Protein AF-A0A7J9DNT9-F1 (afdb_monomer_lite)

pLDDT: mean 79.18, std 8.34, range [61.0, 91.25]

Secondary structure (DSSP, 8-state):
-HHHHHHHHHHHHHHHHHHHHHHHH-TT-HHHHHHHHHHHHHHHHHHHHHHHHHHHHHHHHHH-BGGGTB--GGGTSHHHHHHHHHT-

Structure (mmCIF, N/CA/C/O backbone):
data_AF-A0A7J9DNT9-F1
#
_entry.id   AF-A0A7J9DNT9-F1
#
loop_
_atom_site.group_PDB
_atom_site.id
_atom_site.type_symbol
_atom_site.label_atom_id
_atom_site.label_alt_id
_atom_site.label_comp_id
_atom_site.label_asym_id
_atom_site.label_entity_id
_atom_site.label_seq_id
_atom_site.pdbx_PDB_ins_code
_atom_site.Cartn_x
_atom_site.Cartn_y
_atom_site.Cartn_z
_atom_site.occupancy
_atom_site.B_iso_or_equiv
_atom_site.auth_seq_id
_atom_site.auth_comp_id
_atom_site.auth_asym_id
_atom_site.auth_atom_id
_atom_site.pdbx_PDB_model_num
ATOM 1 N N . TYR A 1 1 ? -10.490 2.933 2.806 1.00 78.81 1 TYR A N 1
ATOM 2 C CA . TYR A 1 1 ? -9.534 2.848 1.684 1.00 78.81 1 TYR A CA 1
ATOM 3 C C . TYR A 1 1 ? -8.288 2.014 2.006 1.00 78.81 1 TYR A C 1
ATOM 5 O O . TYR A 1 1 ? -7.606 1.617 1.074 1.00 78.81 1 TYR A O 1
ATOM 13 N N . PHE A 1 2 ? -8.023 1.671 3.277 1.00 81.44 2 PHE A N 1
ATOM 14 C CA . PHE A 1 2 ? -6.919 0.787 3.680 1.00 81.44 2 PHE A CA 1
ATOM 15 C C . PHE A 1 2 ? -6.893 -0.570 2.959 1.00 81.44 2 PHE A C 1
ATOM 17 O O . PHE A 1 2 ? -5.867 -0.951 2.407 1.00 81.44 2 PHE A O 1
ATOM 24 N N . VAL A 1 3 ? -8.030 -1.269 2.876 1.00 84.69 3 VAL A N 1
ATOM 25 C CA . VAL A 1 3 ? -8.120 -2.561 2.166 1.00 84.69 3 VAL A CA 1
ATOM 26 C C . VAL A 1 3 ? -7.829 -2.401 0.671 1.00 84.69 3 VAL A C 1
ATOM 28 O O . VAL A 1 3 ? -7.065 -3.168 0.100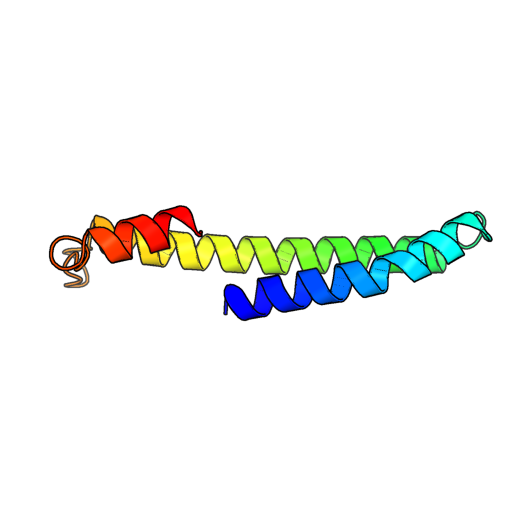 1.00 84.69 3 VAL A O 1
ATOM 31 N N . THR A 1 4 ? -8.389 -1.366 0.041 1.00 86.69 4 THR A N 1
ATOM 32 C CA . THR A 1 4 ? -8.176 -1.060 -1.381 1.00 86.69 4 THR A CA 1
ATOM 33 C C . THR A 1 4 ? -6.716 -0.708 -1.677 1.00 86.69 4 THR A C 1
ATOM 35 O O . THR A 1 4 ? -6.176 -1.155 -2.683 1.00 86.69 4 THR A O 1
ATOM 38 N N . ALA A 1 5 ? -6.065 0.046 -0.785 1.00 87.06 5 ALA A N 1
ATOM 39 C CA . ALA A 1 5 ? -4.646 0.381 -0.877 1.00 87.06 5 ALA A CA 1
ATOM 40 C C . ALA A 1 5 ? -3.765 -0.875 -0.792 1.00 87.06 5 ALA A C 1
ATOM 42 O O . ALA A 1 5 ? -2.914 -1.090 -1.651 1.00 87.06 5 ALA A O 1
ATOM 43 N N . ASN A 1 6 ? -4.018 -1.749 0.185 1.00 87.56 6 ASN A N 1
ATOM 44 C CA . ASN A 1 6 ? -3.286 -3.009 0.326 1.00 87.56 6 ASN A CA 1
ATOM 45 C C . ASN A 1 6 ? -3.524 -3.962 -0.859 1.00 87.56 6 ASN A C 1
ATOM 47 O O . ASN A 1 6 ? -2.587 -4.604 -1.327 1.00 87.56 6 ASN A O 1
ATOM 51 N N . ALA A 1 7 ? -4.744 -4.015 -1.401 1.00 88.56 7 ALA A N 1
ATOM 52 C CA . ALA A 1 7 ? -5.042 -4.798 -2.600 1.00 88.56 7 ALA A CA 1
ATOM 53 C C . ALA A 1 7 ? -4.286 -4.281 -3.838 1.00 88.56 7 ALA A C 1
ATOM 55 O O . ALA A 1 7 ? -3.761 -5.078 -4.616 1.00 88.56 7 ALA A O 1
ATOM 56 N N . ALA A 1 8 ? -4.177 -2.957 -4.005 1.00 88.25 8 ALA A N 1
ATOM 57 C CA . ALA A 1 8 ? -3.392 -2.355 -5.083 1.00 88.25 8 ALA A CA 1
ATOM 58 C C . ALA A 1 8 ? -1.898 -2.698 -4.962 1.00 88.25 8 ALA A C 1
ATOM 60 O O . ALA A 1 8 ? -1.260 -3.032 -5.959 1.00 88.25 8 ALA A O 1
ATOM 61 N N . VAL A 1 9 ? -1.359 -2.690 -3.741 1.00 87.75 9 VAL A N 1
ATOM 62 C CA . VAL A 1 9 ? 0.038 -3.063 -3.458 1.00 87.75 9 VAL A CA 1
ATOM 63 C C . VAL A 1 9 ? 0.279 -4.547 -3.736 1.00 87.75 9 VAL A C 1
ATOM 65 O O . VAL A 1 9 ? 1.283 -4.901 -4.353 1.00 87.75 9 VAL A O 1
ATOM 68 N N . ALA A 1 10 ? -0.662 -5.419 -3.364 1.00 87.81 10 ALA A N 1
ATOM 69 C CA . ALA A 1 10 ? -0.597 -6.839 -3.698 1.00 87.81 10 ALA A CA 1
ATOM 70 C C . ALA A 1 10 ? -0.606 -7.063 -5.221 1.00 87.81 10 ALA A C 1
ATOM 72 O O . ALA A 1 10 ? 0.210 -7.825 -5.735 1.00 87.81 10 ALA A O 1
ATOM 73 N N . GLY A 1 11 ? -1.466 -6.353 -5.959 1.00 87.31 11 GLY A N 1
ATOM 74 C CA . GLY A 1 11 ? -1.473 -6.377 -7.426 1.00 87.31 11 GLY A CA 1
ATOM 75 C C . GLY A 1 11 ? -0.161 -5.871 -8.037 1.00 87.31 11 GLY A C 1
ATOM 76 O O . GLY A 1 11 ? 0.361 -6.474 -8.975 1.00 87.31 11 GLY A O 1
ATOM 77 N N . TYR A 1 12 ? 0.416 -4.809 -7.469 1.00 85.81 12 TYR A N 1
ATOM 78 C CA . TYR A 1 12 ? 1.724 -4.300 -7.878 1.00 85.81 12 TYR A CA 1
ATOM 79 C C . TYR A 1 12 ? 2.838 -5.329 -7.669 1.00 85.81 12 TYR A C 1
ATOM 81 O O . TYR A 1 12 ? 3.707 -5.441 -8.527 1.00 85.81 12 TYR A O 1
ATOM 89 N N . LEU A 1 13 ? 2.795 -6.127 -6.599 1.00 84.06 13 LEU A N 1
ATOM 90 C CA . LEU A 1 13 ? 3.786 -7.177 -6.349 1.00 84.06 13 LEU A CA 1
ATOM 91 C C . LEU A 1 13 ? 3.805 -8.236 -7.466 1.00 84.06 13 LEU A C 1
ATOM 93 O O . LEU A 1 13 ? 4.868 -8.690 -7.883 1.00 84.06 13 LEU A O 1
ATOM 97 N N . PHE A 1 14 ? 2.637 -8.592 -8.006 1.00 85.94 14 PHE A N 1
ATOM 98 C CA . PHE A 1 14 ? 2.560 -9.476 -9.172 1.00 85.94 14 PHE A CA 1
ATOM 99 C C . PHE A 1 14 ? 3.119 -8.820 -10.432 1.00 85.94 14 PHE A C 1
ATOM 101 O O . PHE A 1 14 ? 3.778 -9.484 -11.231 1.00 85.94 14 PHE A O 1
ATOM 108 N N . LEU A 1 15 ? 2.877 -7.518 -10.603 1.00 79.94 15 LEU A N 1
ATOM 109 C CA . LEU A 1 15 ? 3.415 -6.762 -11.727 1.00 79.94 15 LEU A CA 1
ATOM 110 C C . LEU A 1 15 ? 4.927 -6.528 -11.601 1.00 79.94 15 LEU A C 1
ATOM 112 O O . LEU A 1 15 ? 5.610 -6.491 -12.615 1.00 79.94 15 LEU A O 1
ATOM 116 N N . SER A 1 16 ? 5.482 -6.392 -10.398 1.00 82.56 16 SER A N 1
ATOM 117 C CA . SER A 1 16 ? 6.901 -6.079 -10.192 1.00 82.56 16 SER A CA 1
ATOM 118 C C . SER A 1 16 ? 7.820 -7.272 -10.482 1.00 82.56 16 SER A C 1
ATOM 120 O O . SER A 1 16 ? 8.951 -7.075 -10.933 1.00 82.56 16 SER A O 1
ATOM 122 N N . LEU A 1 17 ? 7.323 -8.505 -10.326 1.00 82.31 17 LEU A N 1
ATOM 123 C CA . LEU A 1 17 ? 8.034 -9.748 -10.651 1.00 82.31 17 LEU A CA 1
ATOM 124 C C . LEU A 1 17 ? 8.569 -9.794 -12.100 1.00 82.31 17 LEU A C 1
ATOM 126 O O . LEU A 1 17 ? 9.783 -9.940 -12.270 1.00 82.31 17 LEU A O 1
ATOM 130 N N . PRO A 1 18 ? 7.749 -9.635 -13.160 1.00 80.75 18 PRO A N 1
ATOM 131 C CA . PRO A 1 18 ? 8.248 -9.642 -14.535 1.00 80.75 18 PRO A CA 1
ATOM 132 C C . PRO A 1 18 ? 9.171 -8.455 -14.836 1.00 80.75 18 PRO A C 1
ATOM 134 O O . PRO A 1 18 ? 10.163 -8.619 -15.546 1.00 80.75 18 PRO A O 1
ATOM 137 N N . PHE A 1 19 ? 8.908 -7.274 -14.266 1.00 74.44 19 PHE A N 1
ATOM 138 C CA . PHE A 1 19 ? 9.792 -6.115 -14.429 1.00 74.44 19 PHE A CA 1
ATOM 139 C C . PHE A 1 19 ? 11.178 -6.355 -13.806 1.00 74.44 19 PHE A C 1
ATOM 141 O O . PHE A 1 19 ? 12.190 -5.989 -14.406 1.00 74.44 19 PHE A O 1
ATOM 148 N N . SER A 1 20 ? 11.242 -7.034 -12.659 1.00 79.88 20 SER A N 1
ATOM 149 C CA . SER A 1 20 ? 12.498 -7.438 -12.018 1.00 79.88 20 SER A CA 1
ATOM 150 C C . SER A 1 20 ? 13.309 -8.405 -12.895 1.00 79.88 20 SER A C 1
ATOM 152 O O . SER A 1 20 ? 14.509 -8.206 -13.103 1.00 79.88 20 SER A O 1
ATOM 154 N N . VAL A 1 21 ? 12.648 -9.393 -13.514 1.00 81.94 21 VAL A N 1
ATOM 155 C CA . VAL A 1 21 ? 13.285 -10.333 -14.461 1.00 81.94 21 VAL A CA 1
ATOM 156 C C . VAL A 1 21 ? 13.853 -9.602 -15.686 1.00 81.94 21 VAL A C 1
ATOM 158 O O . VAL A 1 21 ? 14.974 -9.884 -16.118 1.00 81.94 21 VAL A O 1
ATOM 161 N N . ILE A 1 22 ? 13.131 -8.613 -16.224 1.00 77.94 22 ILE A N 1
ATOM 162 C CA . ILE A 1 22 ? 13.609 -7.788 -17.348 1.00 77.94 22 ILE A CA 1
ATOM 163 C C . ILE A 1 22 ? 14.846 -6.971 -16.944 1.00 77.94 22 ILE A C 1
ATOM 165 O O . ILE A 1 22 ? 15.808 -6.891 -17.714 1.00 77.94 22 ILE A O 1
ATOM 169 N N . CYS A 1 23 ? 14.856 -6.399 -15.737 1.00 72.44 23 CYS A N 1
ATOM 170 C CA . CYS A 1 23 ? 16.014 -5.678 -15.206 1.00 72.44 23 CYS A CA 1
ATOM 171 C C . CYS A 1 23 ? 17.258 -6.572 -15.058 1.00 72.44 23 CYS A C 1
ATOM 173 O O . CYS A 1 23 ? 18.363 -6.099 -15.326 1.00 72.44 23 CYS A O 1
ATOM 175 N N . ILE A 1 24 ? 17.091 -7.851 -14.703 1.00 77.44 24 ILE A N 1
ATOM 176 C CA . ILE A 1 24 ? 18.188 -8.833 -14.625 1.00 77.44 24 ILE A CA 1
ATOM 177 C C . ILE A 1 24 ? 18.747 -9.158 -16.016 1.00 77.44 24 ILE A C 1
ATOM 179 O O . ILE A 1 24 ? 19.962 -9.145 -16.208 1.00 77.44 24 ILE A O 1
ATOM 183 N N . ASN A 1 25 ? 17.882 -9.381 -17.011 1.00 76.56 25 ASN A N 1
ATOM 184 C CA . ASN A 1 25 ? 18.323 -9.688 -18.377 1.00 76.56 25 ASN A CA 1
ATOM 185 C C . ASN A 1 25 ? 18.951 -8.483 -19.106 1.00 76.56 25 ASN A C 1
ATOM 187 O O . ASN A 1 25 ? 19.703 -8.664 -20.068 1.00 76.56 25 ASN A O 1
ATOM 191 N N . ARG A 1 26 ? 18.646 -7.245 -18.695 1.00 66.38 26 ARG A N 1
ATOM 192 C CA . ARG A 1 26 ? 19.179 -6.010 -19.301 1.00 66.38 26 ARG A CA 1
ATOM 193 C C . ARG A 1 26 ? 19.686 -5.022 -18.236 1.00 66.38 26 ARG A C 1
ATOM 195 O O . ARG A 1 26 ? 19.122 -3.937 -18.092 1.00 66.38 26 ARG A O 1
ATOM 202 N N . PRO A 1 27 ? 20.828 -5.306 -17.581 1.00 63.06 27 PRO A N 1
ATOM 203 C CA . PRO A 1 27 ? 21.342 -4.499 -16.466 1.00 63.06 27 PRO A CA 1
ATOM 204 C C . PRO A 1 27 ? 21.758 -3.069 -16.858 1.00 63.06 27 PRO A C 1
ATOM 206 O O . PRO A 1 27 ? 21.885 -2.201 -16.000 1.00 63.06 27 PRO A O 1
ATOM 209 N N . ARG A 1 28 ? 21.957 -2.797 -18.157 1.00 63.53 28 ARG A N 1
ATOM 210 C CA . ARG A 1 28 ? 22.302 -1.467 -18.697 1.00 63.53 28 ARG A CA 1
ATOM 211 C C . ARG A 1 28 ? 21.095 -0.569 -18.988 1.00 63.53 28 ARG A C 1
ATOM 213 O O . ARG A 1 28 ? 21.285 0.587 -19.354 1.00 63.53 28 ARG A O 1
ATOM 220 N N . ALA A 1 29 ? 19.870 -1.075 -18.860 1.00 67.50 29 ALA A N 1
ATOM 221 C CA . ALA A 1 29 ? 18.671 -0.277 -19.072 1.00 67.50 29 ALA A CA 1
ATOM 222 C C . ALA A 1 29 ? 18.330 0.491 -17.782 1.00 67.50 29 ALA A C 1
ATOM 224 O O . ALA A 1 29 ? 17.655 -0.020 -16.890 1.00 67.50 29 ALA A O 1
ATOM 225 N N . THR A 1 30 ? 18.801 1.736 -17.678 1.00 73.69 30 THR A N 1
ATOM 226 C CA . THR A 1 30 ? 18.534 2.620 -16.527 1.00 73.69 30 THR A CA 1
ATOM 227 C C . THR A 1 30 ? 17.044 2.959 -16.387 1.00 73.69 30 THR A C 1
ATOM 229 O O . THR A 1 30 ? 16.535 3.083 -15.277 1.00 73.69 30 THR A O 1
ATOM 232 N N . THR A 1 31 ? 16.322 3.051 -17.506 1.00 76.94 31 THR A N 1
ATOM 233 C CA . THR A 1 31 ? 14.900 3.421 -17.562 1.00 76.94 31 THR A CA 1
ATOM 234 C C . THR A 1 31 ? 13.966 2.470 -16.797 1.00 76.94 31 THR A C 1
ATOM 236 O O . THR A 1 31 ? 13.252 2.956 -15.923 1.00 76.94 31 THR A O 1
ATOM 239 N N . PRO A 1 32 ? 13.950 1.139 -17.033 1.00 77.38 32 PRO A N 1
ATOM 240 C CA . PRO A 1 32 ? 13.071 0.229 -16.288 1.00 77.38 32 PRO A CA 1
ATOM 241 C C . PRO A 1 32 ? 13.389 0.194 -14.789 1.00 77.38 32 PRO A C 1
ATOM 243 O O . PRO A 1 32 ? 12.478 0.087 -13.973 1.00 77.38 32 PRO A O 1
ATOM 246 N N . ARG A 1 33 ? 14.665 0.361 -14.414 1.00 79.44 33 ARG A N 1
ATOM 247 C CA . ARG A 1 33 ? 15.074 0.426 -13.006 1.00 79.44 33 ARG A CA 1
ATOM 248 C C . ARG A 1 33 ? 14.541 1.687 -12.321 1.00 79.44 33 ARG A C 1
ATOM 250 O O . ARG A 1 33 ? 14.059 1.604 -11.198 1.00 79.44 33 ARG A O 1
ATOM 257 N N . LEU A 1 34 ? 14.599 2.836 -12.998 1.00 82.38 34 LEU A N 1
ATOM 258 C CA . LEU A 1 34 ? 14.056 4.093 -12.479 1.00 82.38 34 LEU A CA 1
ATOM 259 C C . LEU A 1 34 ? 12.529 4.017 -12.316 1.00 82.38 34 LEU A C 1
ATOM 261 O O . LEU A 1 34 ? 12.005 4.428 -11.286 1.00 82.38 34 LEU A O 1
ATOM 265 N N . VAL A 1 35 ? 11.827 3.441 -13.298 1.00 83.31 35 VAL A N 1
ATOM 266 C CA . VAL A 1 35 ? 10.366 3.256 -13.246 1.00 83.31 35 VAL A CA 1
ATOM 267 C C . VAL A 1 35 ? 9.962 2.375 -12.064 1.00 83.31 35 VAL A C 1
ATOM 269 O O . VAL A 1 35 ? 9.060 2.754 -11.324 1.00 83.31 35 VAL A O 1
ATOM 272 N N . LEU A 1 36 ? 10.659 1.255 -11.836 1.00 82.94 36 LEU A N 1
ATOM 273 C CA . LEU A 1 36 ? 10.425 0.384 -10.678 1.00 82.94 36 LEU A CA 1
ATOM 274 C C . LEU A 1 36 ? 10.595 1.122 -9.345 1.00 82.94 36 LEU A C 1
ATOM 276 O O . LEU A 1 36 ? 9.742 1.005 -8.475 1.00 82.94 36 LEU A O 1
ATOM 280 N N . VAL A 1 37 ? 11.666 1.906 -9.191 1.00 85.38 37 VAL A N 1
ATOM 281 C CA . VAL A 1 37 ? 11.936 2.663 -7.954 1.00 85.38 37 VAL A CA 1
ATOM 282 C C . VAL A 1 37 ? 10.859 3.724 -7.700 1.00 85.38 37 VAL A C 1
ATOM 284 O O . VAL A 1 37 ? 10.400 3.895 -6.573 1.00 85.38 37 VAL A O 1
ATOM 287 N N . ILE A 1 38 ? 10.413 4.428 -8.741 1.00 87.50 38 ILE A N 1
ATOM 288 C CA . ILE A 1 38 ? 9.345 5.427 -8.604 1.00 87.50 38 ILE A CA 1
ATOM 289 C C . ILE A 1 38 ? 8.031 4.747 -8.207 1.00 87.50 38 ILE A C 1
ATOM 291 O O . ILE A 1 38 ? 7.355 5.197 -7.288 1.00 87.50 38 ILE A O 1
ATOM 295 N N . PHE A 1 39 ? 7.671 3.646 -8.861 1.00 84.81 39 PHE A N 1
ATOM 296 C CA . PHE A 1 39 ? 6.429 2.945 -8.547 1.00 84.81 39 PHE A CA 1
ATOM 297 C C . PHE A 1 39 ? 6.448 2.339 -7.137 1.00 84.81 39 PHE A C 1
ATOM 299 O O . PHE A 1 39 ? 5.446 2.410 -6.430 1.00 84.81 39 PHE A O 1
ATOM 306 N N . ASP A 1 40 ? 7.595 1.817 -6.701 1.00 87.38 40 ASP A N 1
ATOM 307 C CA . ASP A 1 40 ? 7.802 1.308 -5.343 1.00 87.38 40 ASP A CA 1
ATOM 308 C C . ASP A 1 40 ? 7.601 2.403 -4.282 1.00 87.38 40 ASP A C 1
ATOM 310 O O . ASP A 1 40 ? 6.804 2.241 -3.356 1.00 87.38 40 ASP A O 1
ATOM 314 N N . THR A 1 41 ? 8.221 3.571 -4.479 1.00 88.25 41 THR A N 1
ATOM 315 C CA . THR A 1 41 ? 8.067 4.710 -3.556 1.00 88.25 41 THR A CA 1
ATOM 316 C C . THR A 1 41 ? 6.634 5.247 -3.518 1.00 88.25 41 THR A C 1
ATOM 318 O O . THR A 1 41 ? 6.135 5.587 -2.444 1.00 88.25 41 THR A O 1
ATOM 321 N N . VAL A 1 42 ? 5.931 5.270 -4.656 1.00 90.25 42 VAL A N 1
ATOM 322 C CA . VAL A 1 42 ? 4.506 5.639 -4.714 1.00 90.25 42 VAL A CA 1
ATOM 323 C C . VAL A 1 42 ? 3.651 4.642 -3.929 1.00 90.25 42 VAL A C 1
ATOM 325 O O . VAL A 1 42 ? 2.827 5.061 -3.115 1.00 90.25 42 VAL A O 1
ATOM 328 N N . MET A 1 43 ? 3.860 3.335 -4.114 1.00 88.50 43 MET A N 1
ATOM 329 C CA . MET A 1 43 ? 3.105 2.303 -3.390 1.00 88.50 43 MET A CA 1
ATOM 330 C C . MET A 1 43 ? 3.362 2.356 -1.883 1.00 88.50 43 MET A C 1
ATOM 332 O O . MET A 1 43 ? 2.413 2.262 -1.102 1.00 88.50 43 MET A O 1
ATOM 336 N N . MET A 1 44 ? 4.608 2.598 -1.470 1.00 89.31 44 MET A N 1
ATOM 337 C CA . MET A 1 44 ? 4.963 2.828 -0.068 1.00 89.31 44 MET A CA 1
ATOM 338 C C . MET A 1 44 ? 4.266 4.072 0.510 1.00 89.31 44 MET A C 1
ATOM 340 O O . MET A 1 44 ? 3.765 4.043 1.633 1.00 89.31 44 MET A O 1
ATOM 344 N N . GLY A 1 45 ? 4.172 5.167 -0.247 1.00 91.25 45 GLY A N 1
ATOM 345 C CA . GLY A 1 45 ? 3.439 6.358 0.196 1.00 91.25 45 GL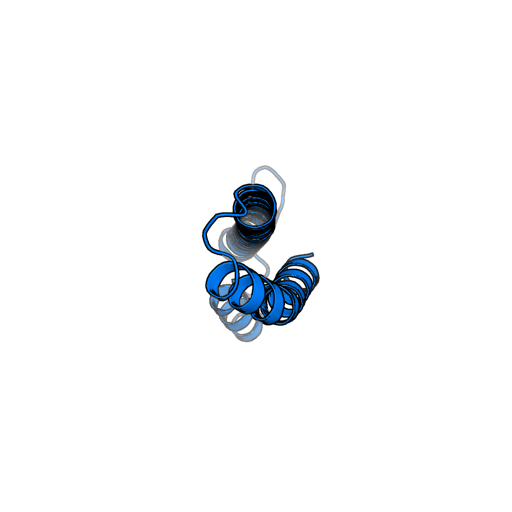Y A C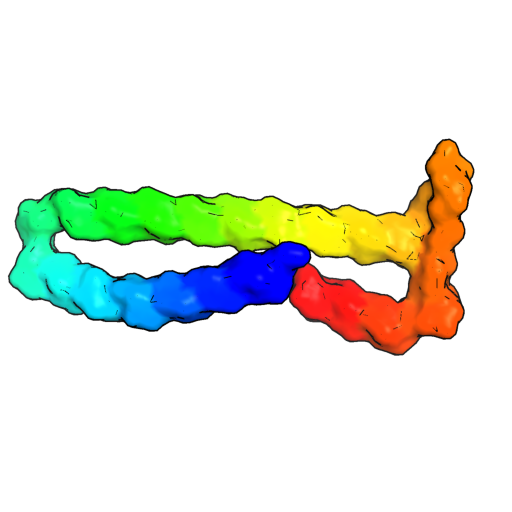A 1
ATOM 346 C C . GLY A 1 45 ? 1.943 6.088 0.406 1.00 91.25 45 GLY A C 1
ATOM 347 O O . GLY A 1 45 ? 1.347 6.536 1.392 1.00 91.25 45 GLY A O 1
ATOM 348 N N . ILE A 1 46 ? 1.335 5.310 -0.490 1.00 88.38 46 ILE A N 1
ATOM 349 C CA . ILE A 1 46 ? -0.085 4.944 -0.411 1.00 88.38 46 ILE A CA 1
ATOM 350 C C . ILE A 1 46 ? -0.362 4.053 0.813 1.00 88.38 46 ILE A C 1
ATOM 352 O O . ILE A 1 46 ? -1.364 4.259 1.501 1.00 88.38 46 ILE A O 1
ATOM 356 N N . THR A 1 47 ? 0.511 3.093 1.136 1.00 90.12 47 THR A N 1
ATOM 357 C CA . THR A 1 47 ? 0.323 2.234 2.321 1.00 90.12 47 THR A CA 1
ATOM 358 C C . THR A 1 47 ? 0.483 3.002 3.625 1.00 90.12 47 THR A C 1
ATOM 360 O O . THR A 1 47 ? -0.337 2.835 4.526 1.00 90.12 47 THR A O 1
ATOM 363 N N . ILE A 1 48 ? 1.479 3.885 3.723 1.00 91.06 48 ILE A N 1
ATOM 364 C CA . ILE A 1 48 ? 1.726 4.680 4.937 1.00 91.06 48 ILE A CA 1
ATOM 365 C C . ILE A 1 48 ? 0.566 5.641 5.211 1.00 91.06 48 ILE A C 1
ATOM 367 O O . ILE A 1 48 ? 0.096 5.755 6.346 1.00 91.06 48 ILE A O 1
ATOM 371 N N . THR A 1 49 ? 0.073 6.326 4.178 1.00 91.25 49 THR A N 1
ATOM 372 C CA . THR A 1 49 ? -1.081 7.230 4.322 1.00 91.25 49 THR A CA 1
ATOM 373 C C . THR A 1 49 ? -2.341 6.465 4.721 1.00 91.25 49 THR A C 1
ATOM 375 O O . THR A 1 49 ? -3.074 6.896 5.610 1.00 91.25 49 THR A O 1
ATOM 378 N N . ALA A 1 50 ? -2.548 5.278 4.150 1.00 89.00 50 ALA A N 1
ATOM 379 C CA . ALA A 1 50 ? -3.646 4.406 4.533 1.00 89.00 50 ALA A CA 1
ATOM 380 C C . ALA A 1 50 ? -3.560 3.911 5.983 1.00 89.00 50 ALA A C 1
ATOM 382 O O . ALA A 1 50 ? -4.560 3.998 6.698 1.00 89.00 50 ALA A O 1
ATOM 383 N N . ALA A 1 51 ? -2.391 3.433 6.414 1.00 88.69 51 ALA A N 1
ATOM 384 C CA . ALA A 1 51 ? -2.161 2.930 7.766 1.00 88.69 51 ALA A CA 1
ATOM 385 C C . ALA A 1 51 ? -2.293 4.039 8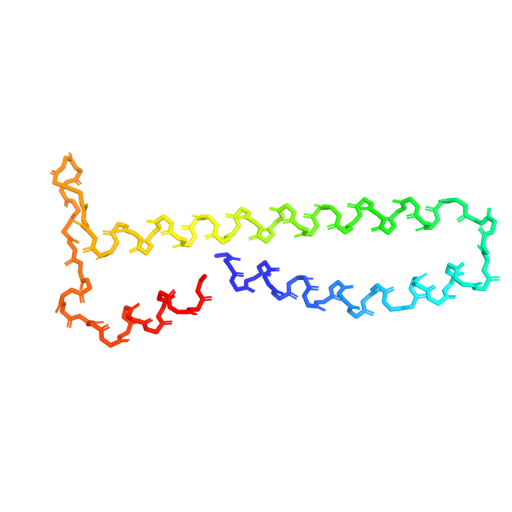.824 1.00 88.69 51 ALA A C 1
ATOM 387 O O . ALA A 1 51 ? -2.923 3.855 9.862 1.00 88.69 51 ALA A O 1
ATOM 388 N N . SER A 1 52 ? -1.758 5.230 8.546 1.00 89.06 52 SER A N 1
ATOM 389 C CA . SER A 1 52 ? -1.860 6.377 9.460 1.00 89.06 52 SER A CA 1
ATOM 390 C C . SER A 1 52 ? -3.302 6.852 9.648 1.00 89.06 52 SER A C 1
ATOM 392 O O . SER A 1 52 ? -3.709 7.154 10.772 1.00 89.06 52 SER A O 1
ATOM 394 N N . ALA A 1 53 ? -4.110 6.864 8.586 1.00 88.31 53 ALA A N 1
ATOM 395 C CA . ALA A 1 53 ? -5.525 7.193 8.717 1.00 88.31 53 ALA A CA 1
ATOM 396 C C . ALA A 1 53 ? -6.322 6.105 9.442 1.00 88.31 53 ALA A C 1
ATOM 398 O O . ALA A 1 53 ? -7.232 6.431 10.197 1.00 88.31 53 ALA A O 1
ATOM 399 N N . SER A 1 54 ? -6.015 4.821 9.246 1.00 86.06 54 SER A N 1
ATOM 400 C CA . SER A 1 54 ? -6.678 3.771 10.026 1.00 86.06 54 SER A CA 1
ATOM 401 C C . SER A 1 54 ? -6.277 3.826 11.499 1.00 86.06 54 SER A C 1
ATOM 403 O O . SER A 1 54 ? -7.147 3.726 12.362 1.00 86.06 54 SER A O 1
ATOM 405 N N . ALA A 1 55 ? -5.000 4.079 11.795 1.00 86.56 55 ALA A N 1
ATOM 406 C CA . ALA A 1 55 ? -4.500 4.225 13.157 1.00 86.56 55 ALA A CA 1
ATOM 407 C C . ALA A 1 55 ? -5.151 5.407 13.891 1.00 86.56 55 ALA A C 1
ATOM 409 O O . ALA A 1 55 ? -5.528 5.263 15.053 1.00 86.56 55 ALA A O 1
ATOM 410 N N . SER A 1 56 ? -5.352 6.552 13.227 1.00 85.44 56 SER A N 1
ATOM 411 C CA . SER A 1 56 ? -6.036 7.692 13.850 1.00 85.44 56 SER A CA 1
ATOM 412 C C . SER A 1 56 ? -7.495 7.367 14.172 1.00 85.44 56 SER A C 1
ATOM 414 O O . SER A 1 56 ? -7.938 7.610 15.291 1.00 85.44 56 SER A O 1
ATOM 416 N N . MET A 1 57 ? -8.225 6.724 13.258 1.00 83.06 57 MET A N 1
ATOM 417 C CA . MET A 1 57 ? -9.612 6.312 13.511 1.00 83.06 57 MET A CA 1
ATOM 418 C C . MET A 1 57 ? -9.713 5.299 14.658 1.00 83.06 57 MET A C 1
ATOM 420 O O . MET A 1 57 ? -10.598 5.418 15.504 1.00 83.06 57 MET A O 1
ATOM 424 N N . VAL A 1 58 ? -8.786 4.339 14.730 1.00 81.62 58 VAL A N 1
ATOM 425 C CA . VAL A 1 58 ? -8.707 3.367 15.832 1.00 81.62 58 VAL A CA 1
ATOM 426 C C . VAL A 1 58 ? -8.359 4.053 17.154 1.00 81.62 58 VAL A C 1
ATOM 428 O O . VAL A 1 58 ? -8.950 3.737 18.186 1.00 81.62 58 VAL A O 1
ATOM 431 N N . TYR A 1 59 ? -7.451 5.028 17.140 1.00 82.12 59 TYR A N 1
ATOM 432 C CA . TYR A 1 59 ? -7.100 5.791 18.333 1.00 82.12 59 TYR A CA 1
ATOM 433 C C . TYR A 1 59 ? -8.301 6.564 18.885 1.00 82.12 59 TYR A C 1
ATOM 435 O O . TYR A 1 59 ? -8.586 6.488 20.084 1.00 82.12 59 TYR A O 1
ATOM 443 N N . LEU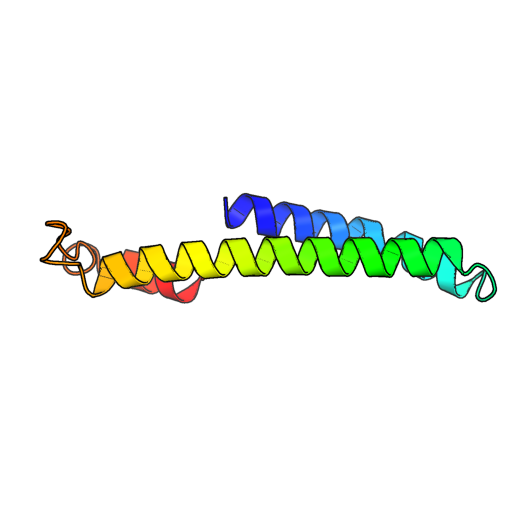 A 1 60 ? -9.045 7.248 18.009 1.00 83.31 60 LEU A N 1
ATOM 444 C CA . LEU A 1 60 ? -10.283 7.917 18.399 1.00 83.31 60 LEU A CA 1
ATOM 445 C C . LEU A 1 60 ? -11.345 6.917 18.892 1.00 83.31 60 LEU A C 1
ATOM 447 O O . LEU A 1 60 ? -12.126 7.255 19.776 1.00 83.31 60 LEU A O 1
ATOM 451 N N . ALA A 1 61 ? -11.379 5.693 18.365 1.00 78.31 61 ALA A N 1
ATOM 452 C CA . ALA A 1 61 ? -12.333 4.669 18.789 1.00 78.31 61 ALA A CA 1
ATOM 453 C C . ALA A 1 61 ? -12.078 4.151 20.220 1.00 78.31 61 ALA A C 1
ATOM 455 O O . ALA A 1 61 ? -13.034 3.854 20.944 1.00 78.31 61 ALA A O 1
ATOM 456 N N . HIS A 1 62 ? -10.806 4.071 20.633 1.00 76.88 62 HIS A N 1
ATOM 457 C CA . HIS A 1 62 ? -10.395 3.648 21.980 1.00 76.88 62 HIS A CA 1
ATOM 458 C C . HIS A 1 62 ? -10.445 4.776 23.011 1.00 76.88 62 HIS A C 1
ATOM 460 O O . HIS A 1 62 ? -10.996 4.582 24.091 1.00 76.88 62 HIS A O 1
ATOM 466 N N . ASN A 1 63 ? -9.872 5.943 22.701 1.00 80.00 63 ASN A N 1
ATOM 467 C CA . ASN A 1 63 ? -9.756 7.043 23.667 1.00 80.00 63 ASN A CA 1
ATOM 468 C C . ASN A 1 63 ? -10.945 8.015 23.627 1.00 80.00 63 ASN A C 1
ATOM 470 O O . ASN A 1 63 ? -11.227 8.683 24.622 1.00 80.00 63 ASN A O 1
ATOM 474 N N . GLY A 1 64 ? -11.661 8.098 22.501 1.00 75.12 64 GLY A N 1
ATOM 475 C CA . GLY A 1 64 ? -12.645 9.153 22.272 1.00 75.12 64 GLY A CA 1
ATOM 476 C C . GLY A 1 64 ? -12.009 10.548 22.254 1.00 75.12 64 GLY A C 1
ATOM 477 O O . GLY A 1 64 ? -10.812 10.729 22.470 1.00 75.12 64 GLY A O 1
ATOM 478 N N . ASN A 1 65 ? -12.817 11.572 21.993 1.00 75.44 65 ASN A N 1
ATOM 479 C CA . ASN A 1 65 ? -12.408 12.960 22.175 1.00 75.44 65 ASN A CA 1
ATOM 480 C C . ASN A 1 65 ? -13.588 13.784 22.692 1.00 75.44 65 ASN A C 1
ATOM 482 O O . ASN A 1 65 ? -14.556 14.042 21.975 1.00 75.44 65 ASN A O 1
ATOM 486 N N . GLN A 1 66 ? -13.482 14.225 23.945 1.00 74.50 66 GLN A N 1
ATOM 487 C CA . GLN A 1 66 ? -14.519 14.999 24.635 1.00 74.50 66 GLN A CA 1
ATOM 488 C C . GLN A 1 66 ? -14.728 16.380 23.985 1.00 74.50 66 GLN A C 1
ATOM 490 O O . GLN A 1 66 ? -15.844 16.886 23.960 1.00 74.50 66 GLN A O 1
ATOM 495 N N . ASN A 1 67 ? -13.679 16.955 23.380 1.00 77.12 67 ASN A N 1
ATOM 496 C CA . ASN A 1 67 ? -13.736 18.268 22.725 1.00 77.12 67 ASN A CA 1
ATOM 497 C C . ASN A 1 67 ? -14.564 18.267 21.430 1.00 77.12 67 ASN A C 1
ATOM 499 O O . ASN A 1 67 ? -15.089 19.301 21.033 1.00 77.12 67 ASN A O 1
ATOM 503 N N . THR A 1 68 ? -14.690 17.114 20.769 1.00 77.25 68 THR A N 1
ATOM 504 C CA . THR A 1 68 ? -15.520 16.938 19.564 1.00 77.25 68 THR A CA 1
ATOM 505 C C . THR A 1 68 ? -16.738 16.054 1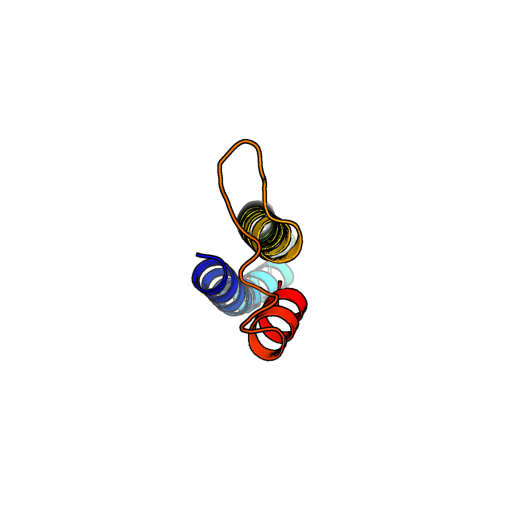9.827 1.00 77.25 68 THR A C 1
ATOM 507 O O . THR A 1 68 ? -17.346 15.573 18.875 1.00 77.25 68 THR A O 1
ATOM 510 N N . MET A 1 69 ? -17.079 15.806 21.101 1.00 69.62 69 MET A N 1
ATOM 511 C CA . MET A 1 69 ? -18.197 14.947 21.516 1.00 69.62 69 MET A CA 1
ATOM 512 C C . MET A 1 69 ? -18.155 13.544 20.875 1.00 69.62 69 MET A C 1
ATOM 514 O O . MET A 1 69 ? -19.180 12.950 20.551 1.00 69.62 69 MET A O 1
ATOM 518 N N . TRP A 1 70 ? -16.952 13.005 20.674 1.00 75.56 70 TRP A N 1
ATOM 519 C CA . TRP A 1 70 ? -16.755 11.657 20.145 1.00 75.56 70 TRP A CA 1
ATOM 520 C C . TRP A 1 70 ? -16.565 10.691 21.312 1.00 75.56 70 TRP A C 1
ATOM 522 O O . TRP A 1 70 ? -15.524 10.710 21.972 1.00 75.56 70 TRP A O 1
ATOM 532 N N . LEU A 1 71 ? -17.583 9.877 21.606 1.00 70.56 71 LEU A N 1
ATOM 533 C CA . LEU A 1 71 ? -17.495 8.860 22.654 1.00 70.56 71 LEU A CA 1
ATOM 534 C C . LEU A 1 71 ? -16.718 7.624 22.164 1.00 70.56 71 LEU A C 1
ATOM 536 O O . LEU A 1 71 ? -16.902 7.206 21.017 1.00 70.56 71 LEU A O 1
ATOM 540 N N . PRO A 1 72 ? -15.895 7.001 23.028 1.00 74.00 72 PRO A N 1
ATOM 541 C CA . PRO A 1 72 ? -15.211 5.756 22.702 1.00 74.00 72 PRO A CA 1
ATOM 542 C C . PRO A 1 72 ? -16.232 4.618 22.581 1.00 74.00 72 PRO A C 1
ATOM 544 O O . PRO A 1 72 ? -16.795 4.145 23.567 1.00 74.00 72 PRO A O 1
ATOM 547 N N . PHE A 1 73 ? -16.487 4.159 21.358 1.00 71.12 73 PHE A N 1
ATOM 548 C CA . PHE A 1 73 ? -17.446 3.079 21.099 1.00 71.12 73 PHE A CA 1
ATOM 549 C C . PHE A 1 73 ? -16.836 1.680 21.293 1.00 71.12 73 PHE A C 1
ATOM 551 O O . PHE A 1 73 ? -17.568 0.688 21.371 1.00 71.12 73 PHE A O 1
ATOM 558 N N . CYS A 1 74 ? -15.507 1.577 21.426 1.00 67.31 74 CYS A N 1
ATOM 559 C CA . CYS A 1 74 ? -14.822 0.300 21.634 1.00 67.31 74 CYS A CA 1
ATOM 560 C C . CYS A 1 74 ? -15.130 -0.369 22.980 1.00 67.31 74 CYS A C 1
ATOM 562 O O . CYS A 1 74 ? -14.942 -1.578 23.091 1.00 67.31 74 CYS A O 1
ATOM 564 N N . GLN A 1 75 ? -15.682 0.345 23.970 1.00 61.50 75 GLN A N 1
ATOM 565 C CA . GLN A 1 75 ? -16.140 -0.282 25.218 1.00 61.50 75 GLN A CA 1
ATOM 566 C C . GLN A 1 75 ? -17.353 -1.208 25.024 1.00 61.50 75 GLN A C 1
ATOM 568 O O . GLN A 1 75 ? -17.520 -2.151 25.792 1.00 61.50 75 GLN A O 1
ATOM 573 N N . GLN A 1 76 ? -18.175 -0.988 23.991 1.00 61.00 76 GLN A N 1
ATOM 574 C CA . GLN A 1 76 ? -19.382 -1.786 23.742 1.00 61.00 76 GLN A CA 1
ATOM 575 C C . GLN A 1 76 ? -19.139 -2.955 22.768 1.00 61.00 76 GLN A C 1
ATOM 577 O O . GLN A 1 76 ? -19.850 -3.955 22.811 1.00 61.00 76 GLN A O 1
ATOM 582 N N . PHE A 1 77 ? -18.098 -2.862 21.930 1.00 64.31 77 PHE A N 1
ATOM 583 C CA . PHE A 1 77 ? -17.713 -3.873 20.931 1.00 64.31 77 PHE A CA 1
ATOM 584 C C . PHE A 1 77 ? -16.231 -4.267 21.047 1.00 64.31 77 PHE A C 1
ATOM 586 O O . PHE A 1 77 ? -15.525 -4.383 20.042 1.00 64.31 77 PHE A O 1
ATOM 593 N N . GLY A 1 78 ? -15.752 -4.472 22.278 1.00 64.50 78 GLY A N 1
ATOM 594 C CA . GLY A 1 78 ? -14.330 -4.676 22.586 1.00 64.50 78 GLY A CA 1
ATOM 595 C C . GLY A 1 78 ? -13.634 -5.743 21.735 1.00 64.50 78 GLY A C 1
ATOM 596 O O . GLY A 1 78 ? -12.525 -5.511 21.268 1.00 64.50 78 GLY A O 1
ATOM 597 N N . ASN A 1 79 ? -14.300 -6.865 21.436 1.00 68.38 79 ASN A N 1
ATOM 598 C CA . ASN A 1 79 ? -13.727 -7.919 20.586 1.00 68.38 79 ASN A CA 1
ATOM 599 C C . ASN A 1 79 ? -13.477 -7.461 19.138 1.00 68.38 79 ASN A C 1
ATOM 601 O O . ASN A 1 79 ? -12.396 -7.685 18.605 1.00 68.38 79 ASN A O 1
ATOM 605 N N . PHE A 1 80 ? -14.437 -6.774 18.511 1.00 67.12 80 PHE A N 1
ATOM 606 C CA . PHE A 1 80 ? -14.271 -6.261 17.146 1.00 67.12 80 PHE A CA 1
ATOM 607 C C . PHE A 1 80 ? -13.228 -5.153 17.081 1.00 67.12 80 PHE A C 1
ATOM 609 O O . PHE A 1 80 ? -12.453 -5.087 16.128 1.00 67.12 80 PHE A O 1
ATOM 616 N N . CYS A 1 81 ? -13.191 -4.301 18.104 1.00 71.19 81 CYS A N 1
ATOM 617 C CA . CYS A 1 81 ? -12.217 -3.227 18.164 1.00 71.19 81 CYS A CA 1
ATOM 618 C C . CYS A 1 81 ? -10.792 -3.765 18.338 1.00 71.19 81 CYS A C 1
ATOM 620 O O . CYS A 1 81 ? -9.899 -3.322 17.626 1.00 71.19 81 CYS A O 1
ATOM 622 N N . GLN A 1 82 ? -10.588 -4.787 19.176 1.00 70.62 82 GLN A N 1
ATOM 623 C CA . GLN A 1 82 ? -9.292 -5.452 19.334 1.00 70.62 82 GLN A CA 1
ATOM 624 C C . GLN A 1 82 ? -8.799 -6.069 18.014 1.00 70.62 82 GLN A C 1
ATOM 626 O O . GLN A 1 82 ? -7.643 -5.888 17.635 1.00 70.62 82 GLN A O 1
ATOM 631 N N . THR A 1 83 ? -9.677 -6.762 17.280 1.00 72.44 83 THR A N 1
ATOM 632 C CA . THR A 1 83 ? -9.335 -7.348 15.974 1.00 72.44 83 THR A CA 1
ATOM 633 C C . THR A 1 83 ? -9.044 -6.276 14.923 1.00 72.44 83 THR A C 1
ATOM 635 O O . THR A 1 83 ? -8.096 -6.420 14.157 1.00 72.44 83 THR A O 1
ATOM 638 N N . ALA A 1 84 ? -9.813 -5.185 14.899 1.00 70.81 84 ALA A N 1
ATOM 639 C CA . ALA A 1 84 ? -9.580 -4.072 13.983 1.00 70.81 84 ALA A CA 1
ATOM 640 C C . ALA A 1 84 ? -8.276 -3.323 14.302 1.00 70.81 84 ALA A C 1
ATOM 642 O O . ALA A 1 84 ? -7.550 -2.967 13.381 1.00 70.81 84 ALA A O 1
ATOM 643 N N . SER A 1 85 ? -7.947 -3.131 15.584 1.00 70.94 85 SER A N 1
ATOM 644 C CA . SER A 1 85 ? -6.675 -2.543 16.026 1.00 70.94 85 SER A CA 1
ATOM 645 C C . SER A 1 85 ? -5.469 -3.424 15.715 1.00 70.94 85 SER A C 1
ATOM 647 O O . SER A 1 85 ? -4.400 -2.897 15.445 1.00 70.94 85 SER A O 1
ATOM 649 N N . GLY A 1 86 ? -5.622 -4.749 15.752 1.00 71.31 86 GLY A N 1
ATOM 650 C CA . GLY A 1 86 ? -4.547 -5.678 15.393 1.00 71.31 86 GLY A CA 1
ATOM 651 C C . GLY A 1 86 ? -4.314 -5.819 13.886 1.00 71.31 86 GLY A C 1
ATOM 652 O O . GLY A 1 86 ? -3.298 -6.374 13.482 1.00 71.31 86 GLY A O 1
ATOM 653 N N . ALA A 1 87 ? -5.254 -5.355 13.060 1.00 67.31 87 ALA A N 1
ATOM 654 C CA . ALA A 1 87 ? -5.179 -5.437 11.603 1.00 67.31 87 ALA A CA 1
ATOM 655 C C . ALA A 1 87 ? -4.583 -4.181 10.938 1.00 67.31 87 ALA A C 1
ATOM 657 O O . ALA A 1 87 ? -4.373 -4.197 9.722 1.00 67.31 87 ALA A O 1
ATOM 658 N N . VAL A 1 88 ? -4.370 -3.103 11.704 1.00 62.78 88 VAL A N 1
ATOM 659 C CA . VAL A 1 88 ? -3.883 -1.796 11.224 1.00 62.78 88 VAL A CA 1
ATOM 660 C C . VAL A 1 88 ? -2.430 -1.544 11.583 1.00 62.78 88 VAL A C 1
ATOM 662 O O . VAL A 1 88 ? -1.979 -2.041 12.636 1.00 62.78 88 VAL A O 1
#

Radius of gyration: 19.29 Å; chains: 1; bounding box: 42×29×44 Å

Sequence (88 aa):
YFVTANAAVAGYLFLSLPFSVICINRPRATTPRLVLVIFDTVMMGITITAASASASMVYLAHNGNQNTMWLPFCQQFGNFCQTASGAV

Organism: NCBI:txid34281

Foldseek 3Di:
DLVVLVVVVVVVVVVVVVLVVVCVVCVPPVVSVVVSVVVVVVSVVSNVVSVVVLQVVLVCLCPNDVVVPGDNPCVVVVVVSVVSNVVD

InterPro domains:
  IPR006459 Casparian strip membrane protein [TIGR01569] (1-87)
  IPR006702 Casparian strip membrane protein domain [PF04535] (1-88)
  IPR044173 Casparian strip membrane protein/CASP-like protein [PTHR36488] (1-87)